Protein AF-A0A7S3T640-F1 (afdb_monomer_lite)

Structure (mmCIF, N/CA/C/O backbone):
data_AF-A0A7S3T640-F1
#
_entry.id   AF-A0A7S3T640-F1
#
loop_
_atom_site.group_PDB
_atom_site.id
_atom_site.type_symbol
_atom_site.label_atom_id
_atom_site.label_alt_id
_atom_site.label_comp_id
_atom_site.label_asym_id
_atom_site.label_entity_id
_atom_site.label_seq_id
_atom_site.pdbx_PDB_ins_code
_atom_site.Cartn_x
_atom_site.Cartn_y
_atom_site.Cartn_z
_atom_site.occupancy
_atom_site.B_iso_or_equiv
_atom_site.auth_seq_id
_atom_site.auth_comp_id
_atom_site.auth_asym_id
_atom_site.auth_atom_id
_atom_site.pdbx_PDB_model_num
ATOM 1 N N . LEU A 1 1 ? -35.563 6.963 31.743 1.00 56.09 1 LEU A N 1
ATOM 2 C CA . LEU A 1 1 ? -34.167 7.103 31.266 1.00 56.09 1 LEU A CA 1
ATOM 3 C C . LEU A 1 1 ? -33.431 5.821 31.622 1.00 56.09 1 LEU A C 1
ATOM 5 O O . LEU A 1 1 ? -33.182 5.582 32.793 1.00 56.09 1 LEU A O 1
ATOM 9 N N . GLY A 1 2 ? -33.293 4.921 30.649 1.00 79.00 2 GLY A N 1
ATOM 10 C CA . GLY A 1 2 ? -32.993 3.505 30.886 1.00 79.00 2 GLY A CA 1
ATOM 11 C C . GLY A 1 2 ? -31.504 3.181 30.823 1.00 79.00 2 GLY A C 1
ATOM 12 O O . GLY A 1 2 ? -30.750 3.856 30.134 1.00 79.00 2 GLY A O 1
ATOM 13 N N . PHE A 1 3 ? -31.096 2.105 31.494 1.00 88.25 3 PHE A N 1
ATOM 14 C CA . PHE A 1 3 ? -29.710 1.626 31.552 1.00 88.25 3 PHE A CA 1
ATOM 15 C C . PHE A 1 3 ? -28.988 1.569 30.190 1.00 88.25 3 PHE A C 1
ATOM 17 O O . PHE A 1 3 ? -27.792 1.835 30.144 1.00 88.25 3 PHE A O 1
ATOM 24 N N . ASN A 1 4 ? -29.697 1.347 29.075 1.00 90.00 4 ASN A N 1
ATOM 25 C CA . ASN A 1 4 ? -29.127 1.409 27.720 1.00 90.00 4 ASN A CA 1
ATOM 26 C C . ASN A 1 4 ? -28.489 2.764 27.362 1.00 90.00 4 ASN A C 1
ATOM 28 O O . ASN A 1 4 ? -27.460 2.789 26.690 1.00 90.00 4 ASN A O 1
ATOM 32 N N . THR A 1 5 ? -29.044 3.896 27.811 1.00 91.62 5 THR A N 1
ATOM 33 C CA . THR A 1 5 ? -28.445 5.214 27.526 1.00 91.62 5 THR A CA 1
ATOM 34 C C . THR A 1 5 ? -27.167 5.436 28.330 1.00 91.62 5 THR A C 1
ATOM 36 O O . THR A 1 5 ? -26.221 6.034 27.825 1.00 91.62 5 THR A O 1
ATOM 39 N N . VAL A 1 6 ? -27.113 4.910 29.558 1.00 92.69 6 VAL A N 1
ATOM 40 C CA . VAL A 1 6 ? -25.913 4.946 30.410 1.00 92.69 6 VAL A CA 1
ATOM 41 C C . VAL A 1 6 ? -24.824 4.037 29.833 1.00 92.69 6 VAL A C 1
ATOM 43 O O . VAL A 1 6 ? -23.674 4.455 29.717 1.00 92.69 6 VAL A O 1
ATOM 46 N N . LEU A 1 7 ? -25.189 2.832 29.386 1.00 92.31 7 LEU A N 1
ATOM 47 C CA . LEU A 1 7 ? -24.259 1.896 28.748 1.00 92.31 7 LEU A CA 1
ATOM 48 C C . LEU A 1 7 ? -23.668 2.478 27.453 1.00 92.31 7 LEU A C 1
ATOM 50 O O . LEU A 1 7 ? -22.462 2.393 27.226 1.00 92.31 7 LEU A O 1
ATOM 54 N N . GLY A 1 8 ? -24.497 3.142 26.640 1.00 93.44 8 GLY A N 1
ATOM 55 C CA . GLY A 1 8 ? -24.050 3.833 25.428 1.00 93.44 8 GLY A CA 1
ATOM 56 C C . GLY A 1 8 ? -23.094 4.999 25.702 1.00 93.44 8 GLY A C 1
ATOM 57 O O . GLY A 1 8 ? -22.172 5.228 24.921 1.00 93.44 8 GLY A O 1
ATOM 58 N N . PHE A 1 9 ? -23.263 5.715 26.818 1.00 94.94 9 PHE A N 1
ATOM 59 C CA . PHE A 1 9 ? -22.322 6.758 27.235 1.00 94.94 9 PHE A CA 1
ATOM 60 C C . PHE A 1 9 ? -20.956 6.170 27.606 1.00 94.94 9 PHE A C 1
ATOM 62 O O . PHE A 1 9 ? -19.940 6.614 27.072 1.00 94.94 9 PHE A O 1
ATOM 69 N N . PHE A 1 10 ? -20.924 5.141 28.459 1.00 95.12 10 PHE A N 1
ATOM 70 C CA . PHE A 1 10 ? -19.666 4.499 28.853 1.00 95.12 10 PHE A CA 1
ATOM 71 C C . PHE A 1 10 ? -18.940 3.856 27.669 1.00 95.12 10 PHE A C 1
ATOM 73 O O . PHE A 1 10 ? -17.720 3.964 27.594 1.00 95.12 10 PHE A O 1
ATOM 80 N N . SER A 1 11 ? -19.670 3.266 26.717 1.00 92.62 11 SER A N 1
ATOM 81 C CA . SER A 1 11 ? -19.089 2.727 25.480 1.00 92.62 11 SER A CA 1
ATOM 82 C C . SER A 1 11 ? -18.415 3.808 24.626 1.00 92.62 11 SER A C 1
ATOM 84 O O . SER A 1 11 ? -17.309 3.605 24.132 1.00 92.62 11 SER A O 1
ATOM 86 N N . LYS A 1 12 ? -19.029 4.987 24.484 1.00 94.62 12 LYS A N 1
ATOM 87 C CA . LYS A 1 12 ? -18.407 6.103 23.751 1.00 94.62 12 LYS A CA 1
ATOM 88 C C . LYS A 1 12 ? -17.201 6.674 24.492 1.00 94.62 12 LYS A C 1
ATOM 90 O O . LYS A 1 12 ? -16.196 6.998 23.866 1.00 94.62 12 LYS A O 1
ATOM 95 N N . LEU A 1 13 ? -17.292 6.780 25.817 1.00 95.94 13 LEU A N 1
ATOM 96 C CA . LEU A 1 13 ? -16.207 7.292 26.651 1.00 95.94 13 LEU A CA 1
ATOM 97 C C . LEU A 1 13 ? -14.991 6.357 26.624 1.00 95.94 13 LEU A C 1
ATOM 99 O O . LEU A 1 13 ? -13.860 6.830 26.490 1.00 95.94 13 LEU A O 1
ATOM 103 N N . SER A 1 14 ? -15.210 5.039 26.686 1.00 94.62 14 SER A N 1
ATOM 104 C CA . SER A 1 14 ? -14.132 4.054 26.575 1.00 94.62 14 SER A CA 1
ATOM 105 C C . SER A 1 14 ? -13.504 4.054 25.181 1.00 94.62 14 SER A C 1
ATOM 107 O O . SER A 1 14 ? -12.278 4.052 25.090 1.00 94.62 14 SER A O 1
ATOM 109 N N . SER A 1 15 ? -14.308 4.153 24.114 1.00 93.75 15 SER A N 1
ATOM 110 C CA . SER A 1 15 ? -13.816 4.257 22.731 1.00 93.75 15 SER A CA 1
ATOM 111 C C . SER A 1 15 ? -12.919 5.480 22.535 1.00 93.75 15 SER A C 1
ATOM 113 O O . SER A 1 15 ? -11.779 5.343 22.098 1.00 93.75 15 SER A O 1
ATOM 115 N N . GLY A 1 16 ? -13.383 6.669 22.939 1.00 94.25 16 GLY A N 1
ATOM 116 C CA . GLY A 1 16 ? -12.602 7.902 22.793 1.00 94.25 16 GLY A CA 1
ATOM 117 C C . GLY A 1 16 ? -11.310 7.887 23.616 1.00 94.25 16 GLY A C 1
ATOM 118 O O . GLY A 1 16 ? -10.265 8.337 23.151 1.00 94.25 16 GLY A O 1
ATOM 119 N N . THR A 1 17 ? -11.347 7.306 24.820 1.00 95.44 17 THR A N 1
ATOM 120 C CA . THR A 1 17 ? -10.136 7.131 25.640 1.00 95.44 17 THR A CA 1
ATOM 121 C C . THR A 1 17 ? -9.159 6.154 24.979 1.00 95.44 17 THR A C 1
ATOM 123 O O . THR A 1 17 ? -7.954 6.404 24.967 1.00 95.44 17 THR A O 1
ATOM 126 N N . GLY A 1 18 ? -9.667 5.066 24.392 1.00 93.88 18 GLY A N 1
ATOM 127 C CA . GLY A 1 18 ? -8.874 4.094 23.640 1.00 93.88 18 GLY A CA 1
ATOM 128 C C . GLY A 1 18 ? -8.147 4.729 22.455 1.00 93.88 18 GLY A C 1
ATOM 129 O O . GLY A 1 18 ? -6.930 4.599 22.351 1.00 93.88 18 GLY A O 1
ATOM 130 N N . GLU A 1 19 ? -8.858 5.490 21.623 1.00 92.12 19 GLU A N 1
ATOM 131 C CA . GLU A 1 19 ? -8.282 6.205 20.473 1.00 92.12 19 GLU A CA 1
ATOM 132 C C . GLU A 1 19 ? -7.197 7.211 20.889 1.00 92.12 19 GLU A C 1
ATOM 134 O O . GLU A 1 19 ? -6.130 7.293 20.271 1.00 92.12 19 GLU A O 1
ATOM 139 N N . GLN A 1 20 ? -7.414 7.951 21.980 1.00 94.31 20 GLN A N 1
ATOM 140 C CA . GLN A 1 20 ? -6.417 8.885 22.514 1.00 94.31 20 GLN A CA 1
ATOM 141 C C . GLN A 1 20 ? -5.173 8.172 23.060 1.00 94.31 20 GLN A C 1
ATOM 143 O O . GLN A 1 20 ? -4.043 8.624 22.855 1.00 94.31 20 GLN A O 1
ATOM 148 N N . VAL A 1 21 ? -5.345 7.046 23.756 1.00 96.06 21 VAL A N 1
ATOM 149 C CA . VAL A 1 21 ? -4.210 6.254 24.250 1.00 96.06 21 VAL A CA 1
ATOM 150 C C . VAL A 1 21 ? -3.427 5.653 23.086 1.00 96.06 21 VAL A C 1
ATOM 152 O O . VAL A 1 21 ? -2.194 5.720 23.107 1.00 96.06 21 VAL A O 1
ATOM 155 N N . LEU A 1 22 ? -4.121 5.124 22.076 1.00 91.50 22 LEU A N 1
ATOM 156 C CA . LEU A 1 22 ? -3.515 4.500 20.902 1.00 91.50 22 LEU A CA 1
ATOM 157 C C . LEU A 1 22 ? -2.740 5.522 20.065 1.00 91.50 22 LEU A C 1
ATOM 159 O O . LEU A 1 22 ? -1.574 5.293 19.765 1.00 91.50 22 LEU A O 1
ATOM 163 N N . SER A 1 23 ? -3.329 6.685 19.770 1.00 90.56 23 SER A N 1
ATOM 164 C CA . SER A 1 23 ? -2.647 7.771 19.043 1.00 90.56 23 SER A CA 1
ATOM 165 C C . SER A 1 23 ? -1.396 8.258 19.777 1.00 90.56 23 SER A C 1
ATOM 167 O O . SER A 1 23 ? -0.338 8.426 19.168 1.00 90.56 23 SER A O 1
ATOM 169 N N . ARG A 1 24 ? -1.457 8.391 21.108 1.00 93.94 24 ARG A N 1
ATOM 170 C CA . ARG A 1 24 ? -0.289 8.743 21.928 1.00 93.94 24 ARG A CA 1
ATOM 171 C C . ARG A 1 24 ? 0.791 7.658 21.909 1.00 93.94 24 ARG A C 1
ATOM 173 O O . ARG A 1 24 ? 1.978 7.979 21.901 1.00 93.94 24 ARG A O 1
ATOM 180 N N . GLN A 1 25 ? 0.409 6.382 21.954 1.00 91.56 25 GLN A N 1
ATOM 181 C CA . GLN A 1 25 ? 1.357 5.269 21.860 1.00 91.56 25 GLN A CA 1
ATOM 182 C C . GLN A 1 25 ? 1.998 5.197 20.473 1.00 91.56 25 GLN A C 1
ATOM 184 O O . GLN A 1 25 ? 3.220 5.095 20.398 1.00 91.56 25 GLN A O 1
ATOM 189 N N . ALA A 1 26 ? 1.207 5.336 19.410 1.00 87.94 26 ALA A N 1
ATOM 190 C CA . ALA A 1 26 ? 1.679 5.359 18.030 1.00 87.94 26 ALA A CA 1
ATOM 191 C C . ALA A 1 26 ? 2.661 6.513 17.784 1.00 87.94 26 ALA A C 1
ATOM 193 O O . ALA A 1 26 ? 3.713 6.296 17.189 1.00 87.94 26 ALA A O 1
ATOM 194 N N . PHE A 1 27 ? 2.382 7.711 18.312 1.00 88.94 27 PHE A N 1
ATOM 195 C CA . PHE A 1 27 ? 3.301 8.850 18.216 1.00 88.94 27 PHE A CA 1
ATOM 196 C C . PHE A 1 27 ? 4.663 8.553 18.857 1.00 88.94 27 PHE A C 1
ATOM 198 O O . PHE A 1 27 ? 5.699 8.760 18.233 1.00 88.94 27 PHE A O 1
ATOM 205 N N . ARG A 1 28 ? 4.674 8.015 20.084 1.00 91.81 28 ARG A N 1
ATOM 206 C CA . ARG A 1 28 ? 5.931 7.653 20.763 1.00 91.81 28 ARG A CA 1
ATOM 207 C C . ARG A 1 28 ? 6.679 6.545 20.035 1.00 91.81 28 ARG A C 1
ATOM 209 O O . ARG A 1 28 ? 7.897 6.607 19.928 1.00 91.81 28 ARG A O 1
ATOM 216 N N . LEU A 1 29 ? 5.954 5.545 19.540 1.00 88.81 29 LEU A N 1
ATOM 217 C CA . LEU A 1 29 ? 6.537 4.449 18.780 1.00 88.81 29 LEU A CA 1
ATOM 218 C C . LEU A 1 29 ? 7.187 4.975 17.492 1.00 88.81 29 LEU A C 1
ATOM 220 O O . LEU A 1 29 ? 8.325 4.626 17.195 1.00 88.81 29 LEU A O 1
ATOM 224 N N . GLY A 1 30 ? 6.528 5.905 16.797 1.00 85.62 30 GLY A N 1
ATOM 225 C CA . GLY A 1 30 ? 7.066 6.560 15.604 1.00 85.62 30 GLY A CA 1
ATOM 226 C C . GLY A 1 30 ? 8.374 7.326 15.829 1.00 85.62 30 GLY A C 1
ATOM 227 O O . GLY A 1 30 ? 9.160 7.437 14.897 1.00 85.62 30 GLY A O 1
ATOM 228 N N . GLN A 1 31 ? 8.645 7.820 17.043 1.00 87.00 31 GLN A N 1
ATOM 229 C CA . GLN A 1 31 ? 9.907 8.508 17.358 1.00 87.00 31 GLN A CA 1
ATOM 230 C C . GLN A 1 31 ? 11.082 7.555 17.624 1.00 87.00 31 GLN A C 1
ATOM 232 O O . GLN A 1 31 ? 12.231 7.976 17.522 1.00 87.00 31 GLN A O 1
ATOM 237 N N . VAL A 1 32 ? 10.810 6.303 18.002 1.00 89.00 32 VAL A N 1
ATOM 238 C CA . VAL A 1 32 ? 11.840 5.326 18.406 1.00 89.00 32 VAL A CA 1
ATOM 239 C C . VAL A 1 32 ? 12.150 4.326 17.291 1.00 89.00 32 VAL A C 1
ATOM 241 O O . VAL A 1 32 ? 13.257 3.796 17.240 1.00 89.00 32 VAL A O 1
ATOM 244 N N . MET A 1 33 ? 11.191 4.061 16.402 1.00 87.06 33 MET A N 1
ATOM 245 C CA . MET A 1 33 ? 11.348 3.068 15.341 1.00 87.06 33 MET A CA 1
ATOM 246 C C . MET A 1 33 ? 12.360 3.479 14.277 1.00 87.06 33 MET A C 1
ATOM 248 O O . MET A 1 33 ? 12.389 4.619 13.811 1.00 87.06 33 MET A O 1
ATOM 252 N N . GLN A 1 34 ? 13.147 2.503 13.839 1.00 88.00 34 GLN A N 1
ATOM 253 C CA . GLN A 1 34 ? 14.043 2.642 12.704 1.00 88.00 34 GLN A CA 1
ATOM 254 C C . GLN A 1 34 ? 13.249 2.565 11.391 1.00 88.00 34 GLN A C 1
ATOM 256 O O . GLN A 1 34 ? 12.154 2.004 11.324 1.00 88.00 34 GLN A O 1
ATOM 261 N N . LEU A 1 35 ? 13.819 3.099 10.307 1.00 84.75 35 LEU A N 1
ATOM 262 C CA . LEU A 1 35 ? 13.182 3.128 8.985 1.00 84.75 35 LEU A CA 1
ATOM 263 C C . LEU A 1 35 ? 12.606 1.771 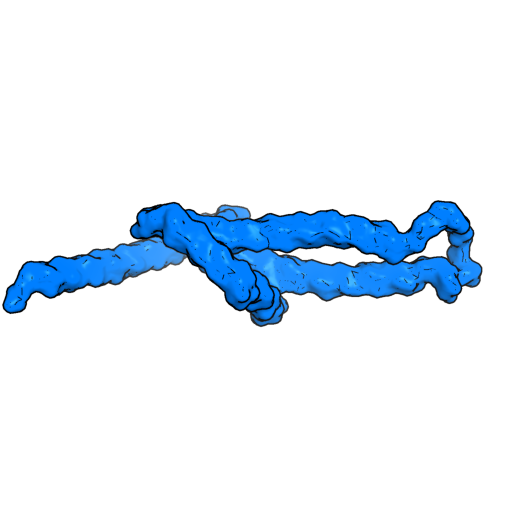8.506 1.00 84.75 35 LEU A C 1
ATOM 265 O O . LEU A 1 35 ? 11.456 1.768 8.066 1.00 84.75 35 LEU A O 1
ATOM 269 N N . PRO A 1 36 ? 13.314 0.621 8.581 1.00 82.94 36 PRO A N 1
ATOM 270 C CA . PRO A 1 36 ? 12.761 -0.651 8.099 1.00 82.94 36 PRO A CA 1
ATOM 271 C C . PRO A 1 36 ? 11.551 -1.122 8.920 1.00 82.94 36 PRO A C 1
ATOM 273 O O . PRO A 1 36 ? 10.612 -1.700 8.377 1.00 82.94 36 PRO A O 1
ATOM 276 N N . GLU A 1 37 ? 11.537 -0.825 10.216 1.00 84.25 37 GLU A N 1
ATOM 277 C CA . GLU A 1 37 ? 10.433 -1.163 11.116 1.00 84.25 37 GLU A CA 1
ATOM 278 C C . GLU A 1 37 ? 9.226 -0.269 10.822 1.00 84.25 37 GLU A C 1
ATOM 280 O O . GLU A 1 37 ? 8.105 -0.761 10.707 1.00 84.25 37 GLU A O 1
ATOM 285 N N . ALA A 1 38 ? 9.456 1.025 10.582 1.00 83.75 38 ALA A N 1
ATOM 286 C CA . ALA A 1 38 ? 8.415 1.960 10.164 1.00 83.75 38 ALA A CA 1
ATOM 287 C C . ALA A 1 38 ? 7.797 1.581 8.803 1.00 83.75 38 ALA A C 1
ATOM 289 O O . ALA A 1 38 ? 6.595 1.754 8.604 1.00 83.75 38 ALA A O 1
ATOM 290 N N . MET A 1 39 ? 8.590 1.017 7.884 1.00 78.81 39 MET A N 1
ATOM 291 C CA . MET A 1 39 ? 8.115 0.489 6.597 1.00 78.81 39 MET A CA 1
ATOM 292 C C . MET A 1 39 ? 7.279 -0.789 6.728 1.00 78.81 39 MET A C 1
ATOM 294 O O . MET A 1 39 ? 6.420 -1.035 5.884 1.00 78.81 39 MET A O 1
ATOM 298 N N . SER A 1 40 ? 7.475 -1.581 7.787 1.00 80.50 40 SER A N 1
ATOM 299 C CA . SER A 1 40 ? 6.668 -2.784 8.039 1.00 80.50 40 SER A CA 1
ATOM 300 C C . SER A 1 40 ? 5.221 -2.473 8.457 1.00 80.50 40 SER A C 1
ATOM 302 O O . SER A 1 40 ? 4.330 -3.299 8.245 1.00 80.50 40 SER A O 1
ATOM 304 N N . TYR A 1 41 ? 4.953 -1.266 8.982 1.00 77.25 41 TYR A N 1
ATOM 305 C CA . TYR A 1 41 ? 3.592 -0.787 9.250 1.00 77.25 41 TYR A CA 1
ATOM 306 C C . TYR A 1 41 ? 2.892 -0.454 7.936 1.00 77.25 41 TYR A C 1
ATOM 308 O O . TYR A 1 41 ? 2.892 0.684 7.460 1.00 77.25 41 TYR A O 1
ATOM 316 N N . TYR A 1 42 ? 2.312 -1.489 7.334 1.00 72.00 42 TYR A N 1
ATOM 317 C CA . TYR A 1 42 ? 1.676 -1.377 6.033 1.00 72.00 42 TYR A CA 1
ATOM 318 C C . TYR A 1 42 ? 0.288 -0.736 6.136 1.00 72.00 42 TYR A C 1
ATOM 320 O O . TYR A 1 42 ? 0.019 0.250 5.463 1.00 72.00 42 TYR A O 1
ATOM 328 N N . TYR A 1 43 ? -0.604 -1.221 7.002 1.00 71.56 43 TYR A N 1
ATOM 329 C CA . TYR A 1 43 ? -1.978 -0.707 7.035 1.00 71.56 43 TYR A CA 1
ATOM 330 C C . TYR A 1 43 ? -2.052 0.745 7.540 1.00 71.56 43 TYR A C 1
ATOM 332 O O . TYR A 1 43 ? -1.618 1.036 8.650 1.00 71.56 43 TYR A O 1
ATOM 340 N N . ALA A 1 44 ? -2.604 1.640 6.710 1.00 68.00 44 ALA A N 1
ATOM 341 C CA . ALA A 1 44 ? -2.830 3.068 6.981 1.00 68.00 44 ALA A CA 1
ATOM 342 C C . ALA A 1 44 ? -1.589 3.900 7.386 1.00 68.00 44 ALA A C 1
ATOM 344 O O . ALA A 1 44 ? -1.725 5.016 7.891 1.00 68.00 44 ALA A O 1
ATOM 345 N N . HIS A 1 45 ? -0.381 3.397 7.127 1.00 81.88 45 HIS A N 1
ATOM 346 C CA . HIS A 1 45 ? 0.869 3.993 7.599 1.00 81.88 45 HIS A CA 1
ATOM 347 C C . HIS A 1 45 ? 1.927 4.117 6.492 1.00 81.88 45 HIS A C 1
ATOM 349 O O . HIS A 1 45 ? 1.658 3.911 5.307 1.00 81.88 45 HIS A O 1
ATOM 355 N N . VAL A 1 46 ? 3.130 4.544 6.887 1.00 83.62 46 VAL A N 1
ATOM 356 C CA . VAL A 1 46 ? 4.215 4.996 6.003 1.00 83.62 46 VAL A CA 1
ATOM 357 C C . VAL A 1 46 ? 4.562 3.961 4.926 1.00 83.62 46 VAL A C 1
ATOM 359 O O . VAL A 1 46 ? 4.775 4.342 3.778 1.00 83.62 46 VAL A O 1
ATOM 362 N N . GLY A 1 47 ? 4.547 2.662 5.252 1.00 82.69 47 GLY A N 1
ATOM 363 C CA . GLY A 1 47 ? 4.845 1.591 4.295 1.00 82.69 47 GLY A CA 1
ATOM 364 C C . GLY A 1 47 ? 3.870 1.524 3.114 1.00 82.69 47 GLY A C 1
ATOM 365 O O . GLY A 1 47 ? 4.293 1.344 1.970 1.00 82.69 47 GLY A O 1
ATOM 366 N N . TYR A 1 48 ? 2.572 1.738 3.355 1.00 80.94 48 TYR A N 1
ATOM 367 C CA . TYR A 1 48 ? 1.568 1.770 2.286 1.00 80.94 48 TYR A CA 1
ATOM 368 C C . TYR A 1 48 ? 1.754 2.973 1.364 1.00 80.94 48 TYR A C 1
ATOM 370 O O . TYR A 1 48 ? 1.807 2.803 0.146 1.00 80.94 48 TYR A O 1
ATOM 378 N N . TYR A 1 49 ? 1.927 4.172 1.924 1.00 83.62 49 TYR A N 1
ATOM 379 C CA . TYR A 1 49 ? 2.147 5.381 1.124 1.00 83.62 49 TYR A CA 1
ATOM 380 C C . TYR A 1 49 ? 3.451 5.314 0.325 1.00 83.62 49 TYR A C 1
ATOM 382 O O . TYR A 1 49 ? 3.479 5.701 -0.841 1.00 83.62 49 TYR A O 1
ATOM 390 N N . PHE A 1 50 ? 4.510 4.757 0.913 1.00 84.75 50 PHE A N 1
ATOM 391 C CA . PHE A 1 50 ? 5.777 4.549 0.220 1.00 84.75 50 PHE A CA 1
ATOM 392 C C . PHE A 1 50 ? 5.649 3.544 -0.932 1.00 84.75 50 PHE A C 1
ATOM 394 O O . PHE A 1 50 ? 6.141 3.791 -2.030 1.00 84.75 50 PHE A O 1
ATOM 401 N N . THR A 1 51 ? 4.923 2.443 -0.723 1.00 82.62 51 THR A N 1
ATOM 402 C CA . THR A 1 51 ? 4.644 1.468 -1.789 1.00 82.62 51 THR A CA 1
ATOM 403 C C . THR A 1 51 ? 3.837 2.106 -2.921 1.00 82.62 51 THR A C 1
ATOM 405 O O . THR A 1 51 ? 4.160 1.907 -4.088 1.00 82.62 51 THR A O 1
ATOM 408 N N . GLN A 1 52 ? 2.830 2.920 -2.592 1.00 81.12 52 GLN A N 1
ATOM 409 C CA . GLN A 1 52 ? 2.029 3.648 -3.582 1.00 81.12 52 GLN A CA 1
ATOM 410 C C . GLN A 1 52 ? 2.864 4.642 -4.394 1.00 81.12 52 GLN A C 1
ATOM 412 O O . GLN A 1 52 ? 2.717 4.716 -5.613 1.00 81.12 52 GLN A O 1
ATOM 417 N N . PHE A 1 53 ? 3.784 5.352 -3.739 1.00 84.31 53 PHE A N 1
ATOM 418 C CA . PHE A 1 53 ? 4.742 6.227 -4.408 1.00 84.31 53 PHE A CA 1
ATOM 419 C C . PHE A 1 53 ? 5.639 5.450 -5.385 1.00 84.31 53 PHE A C 1
ATOM 421 O O . PHE A 1 53 ? 5.771 5.838 -6.544 1.00 84.31 53 PHE A O 1
ATOM 428 N N . LEU A 1 54 ? 6.203 4.314 -4.956 1.00 83.50 54 LEU A N 1
ATOM 429 C CA . LEU A 1 54 ? 7.038 3.467 -5.815 1.00 83.50 54 LEU A CA 1
ATOM 430 C C . LEU A 1 54 ? 6.269 2.916 -7.021 1.00 83.50 54 LEU A C 1
ATOM 432 O O . LEU A 1 54 ? 6.794 2.912 -8.134 1.00 83.50 54 LEU A O 1
ATOM 436 N N . VAL A 1 55 ? 5.022 2.479 -6.825 1.00 82.06 55 VAL A N 1
ATOM 437 C CA . VAL A 1 55 ? 4.158 2.012 -7.919 1.00 82.06 55 VAL A CA 1
ATOM 438 C C . VAL A 1 55 ? 3.857 3.157 -8.891 1.00 82.06 55 VAL A C 1
ATOM 440 O O . VAL A 1 55 ? 3.987 2.959 -10.101 1.00 82.06 55 VAL A O 1
ATOM 443 N N . SER A 1 56 ? 3.541 4.357 -8.388 1.00 83.00 56 SER A N 1
ATOM 444 C CA . SER A 1 56 ? 3.323 5.554 -9.216 1.00 83.00 56 SER A CA 1
ATOM 445 C C . SER A 1 56 ? 4.563 5.904 -10.046 1.00 83.00 56 SER A C 1
ATOM 447 O O . SER A 1 56 ? 4.453 6.116 -11.251 1.00 83.00 56 SER A O 1
ATOM 449 N N . LEU A 1 57 ? 5.760 5.860 -9.446 1.00 84.25 57 LEU A N 1
ATOM 450 C CA . LEU A 1 57 ? 7.033 6.129 -10.126 1.00 84.25 57 LEU A CA 1
ATOM 451 C C . LEU A 1 57 ? 7.421 5.037 -11.138 1.00 84.25 57 LEU A C 1
ATOM 453 O O . LEU A 1 57 ? 8.050 5.331 -12.155 1.00 84.25 57 LEU A O 1
ATOM 457 N N . SER A 1 58 ? 7.042 3.780 -10.893 1.00 83.81 58 SER A N 1
ATOM 458 C CA . SER A 1 58 ? 7.371 2.665 -11.792 1.00 83.81 58 SER A CA 1
ATOM 459 C C . SER A 1 58 ? 6.735 2.813 -13.179 1.00 83.81 58 SER A C 1
ATOM 461 O O . SER A 1 58 ? 7.354 2.452 -14.176 1.00 83.81 58 SER A 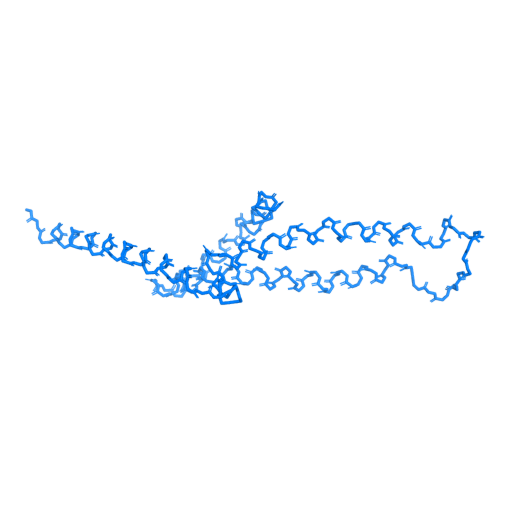O 1
ATOM 463 N N . MET A 1 59 ? 5.542 3.413 -13.259 1.00 81.19 59 MET A N 1
ATOM 464 C CA . MET A 1 59 ? 4.795 3.630 -14.503 1.00 81.19 59 MET A CA 1
ATOM 465 C C . MET A 1 59 ? 5.524 4.497 -15.545 1.00 81.19 59 MET A C 1
ATOM 467 O O . MET A 1 59 ? 5.740 4.022 -16.661 1.00 81.19 59 MET A O 1
ATOM 471 N N . PRO A 1 60 ? 5.924 5.747 -15.246 1.00 84.12 60 PRO A N 1
ATOM 472 C CA . PRO A 1 60 ? 6.628 6.589 -16.210 1.00 84.12 60 PRO A CA 1
ATOM 473 C C . PRO A 1 60 ? 8.005 6.027 -16.579 1.00 84.12 60 PRO A C 1
ATOM 475 O O . PRO A 1 60 ? 8.391 6.111 -17.742 1.00 84.12 60 PRO A O 1
ATOM 478 N N . VAL A 1 61 ? 8.724 5.411 -15.631 1.00 85.00 61 VAL A N 1
ATOM 479 C CA . VAL A 1 61 ? 10.017 4.756 -15.910 1.00 85.00 61 VAL A CA 1
ATOM 480 C C . VAL A 1 61 ? 9.834 3.609 -16.900 1.00 85.00 61 VAL A C 1
ATOM 482 O O . VAL A 1 61 ? 10.589 3.491 -17.860 1.00 85.00 61 VAL A O 1
ATOM 485 N N . LEU A 1 62 ? 8.799 2.796 -16.707 1.00 82.69 62 LEU A N 1
ATOM 486 C CA . LEU A 1 62 ? 8.449 1.698 -17.597 1.00 82.69 62 LEU A CA 1
ATOM 487 C C . LEU A 1 62 ? 8.101 2.203 -19.001 1.00 82.69 62 LEU A C 1
ATOM 489 O O . LEU A 1 62 ? 8.624 1.675 -19.978 1.00 82.69 62 LEU A O 1
ATOM 493 N N . VAL A 1 63 ? 7.278 3.251 -19.113 1.00 83.81 63 VAL A N 1
ATOM 494 C CA . VAL A 1 63 ? 6.936 3.856 -20.413 1.00 83.81 63 VAL A CA 1
ATOM 495 C C . VAL A 1 63 ? 8.179 4.419 -21.106 1.00 83.81 63 VAL A C 1
ATOM 497 O O . VAL A 1 63 ? 8.335 4.249 -22.313 1.00 83.81 63 VAL A O 1
ATOM 500 N N . PHE A 1 64 ? 9.089 5.038 -20.352 1.00 85.19 64 PHE A N 1
ATOM 501 C CA . PHE A 1 64 ? 10.353 5.542 -20.882 1.00 85.19 64 PHE A CA 1
ATOM 502 C C . PHE A 1 64 ? 11.253 4.416 -21.407 1.00 85.19 64 PHE A C 1
ATOM 504 O O . PHE A 1 64 ? 11.738 4.499 -22.533 1.00 85.19 64 PHE A O 1
ATOM 511 N N . VAL A 1 65 ? 11.432 3.335 -20.639 1.00 83.00 65 VAL A N 1
ATOM 512 C CA . VAL A 1 65 ? 12.207 2.159 -21.074 1.00 83.00 65 VAL A CA 1
ATOM 513 C C . VAL A 1 65 ? 11.574 1.515 -22.305 1.00 83.00 65 VAL A C 1
ATOM 515 O O . VAL A 1 65 ? 12.284 1.174 -23.245 1.00 83.00 65 VAL A O 1
ATOM 518 N N . TRP A 1 66 ? 10.246 1.392 -22.341 1.00 79.81 66 TRP A N 1
ATOM 519 C CA . TRP A 1 66 ? 9.543 0.832 -23.493 1.00 79.81 66 TRP A CA 1
ATOM 520 C C . TRP A 1 66 ? 9.748 1.675 -24.755 1.00 79.81 66 TRP A C 1
ATOM 522 O O . TRP A 1 66 ? 10.038 1.131 -25.817 1.00 79.81 66 TRP A O 1
ATOM 532 N N . LEU A 1 67 ? 9.687 3.001 -24.629 1.00 80.06 67 LEU A N 1
ATOM 533 C CA . LEU A 1 67 ? 9.950 3.925 -25.730 1.00 80.06 67 LEU A CA 1
ATOM 534 C C . LEU A 1 67 ? 11.402 3.837 -26.224 1.00 80.06 67 LEU A C 1
ATOM 536 O O . LEU A 1 67 ? 11.624 3.822 -27.432 1.00 80.06 67 LEU A O 1
ATOM 540 N N . LEU A 1 68 ? 12.381 3.719 -25.320 1.00 79.75 68 LEU A N 1
ATOM 541 C CA . LEU A 1 68 ? 13.782 3.489 -25.694 1.00 79.75 68 LEU A CA 1
ATOM 542 C C . LEU A 1 68 ? 13.972 2.170 -26.448 1.00 79.75 68 LEU A C 1
ATOM 544 O O . LEU A 1 68 ? 14.708 2.135 -27.430 1.00 79.75 68 LEU A O 1
ATOM 548 N N . VAL A 1 69 ? 13.298 1.100 -26.019 1.00 75.56 69 VAL A N 1
ATOM 549 C CA 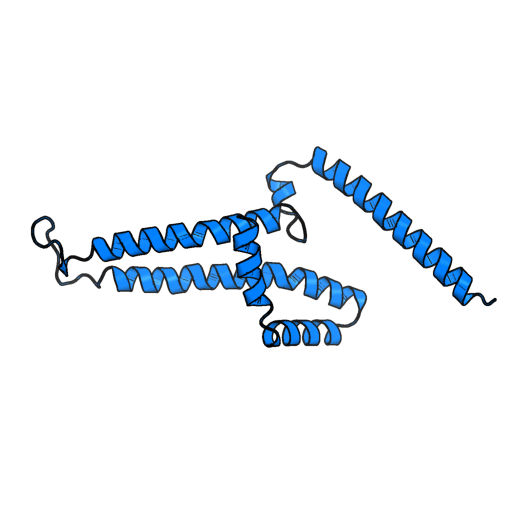. VAL A 1 69 ? 13.377 -0.205 -26.687 1.00 75.56 69 VAL A CA 1
ATOM 550 C C . VAL A 1 69 ? 12.746 -0.151 -28.080 1.00 75.56 69 VAL A C 1
ATOM 552 O O . VAL A 1 69 ? 13.356 -0.629 -29.031 1.00 75.56 69 VAL A O 1
ATOM 555 N N . LEU A 1 70 ? 11.588 0.496 -28.232 1.00 73.75 70 LEU A N 1
ATOM 556 C CA . LEU A 1 70 ? 10.951 0.695 -29.541 1.00 73.75 70 LEU A CA 1
ATOM 557 C C . LEU A 1 70 ? 11.809 1.540 -30.496 1.00 73.75 70 LEU A C 1
ATOM 559 O O . LEU A 1 70 ? 11.830 1.287 -31.695 1.00 73.75 70 LEU A O 1
ATOM 563 N N . LEU A 1 71 ? 12.537 2.536 -29.982 1.00 71.62 71 LEU A N 1
ATOM 564 C CA . LEU A 1 71 ? 13.505 3.314 -30.768 1.00 71.62 71 LEU A CA 1
ATOM 565 C C . LEU A 1 71 ? 14.747 2.502 -31.156 1.00 71.62 71 LEU A C 1
ATOM 567 O O . LEU A 1 71 ? 15.391 2.827 -32.151 1.00 71.62 71 LEU A O 1
ATOM 571 N N . SER A 1 72 ? 15.091 1.481 -30.367 1.00 68.44 72 SER A N 1
ATOM 572 C CA . SER A 1 72 ? 16.236 0.604 -30.620 1.00 68.44 72 SER A CA 1
ATOM 573 C C . SER A 1 72 ? 15.947 -0.538 -31.597 1.00 68.44 72 SER A C 1
ATOM 575 O O . SER A 1 72 ? 16.885 -1.233 -31.982 1.00 68.44 72 SER A O 1
ATOM 577 N N . ASP A 1 73 ? 14.686 -0.741 -32.004 1.00 66.75 73 ASP A N 1
ATOM 578 C CA . ASP A 1 73 ? 14.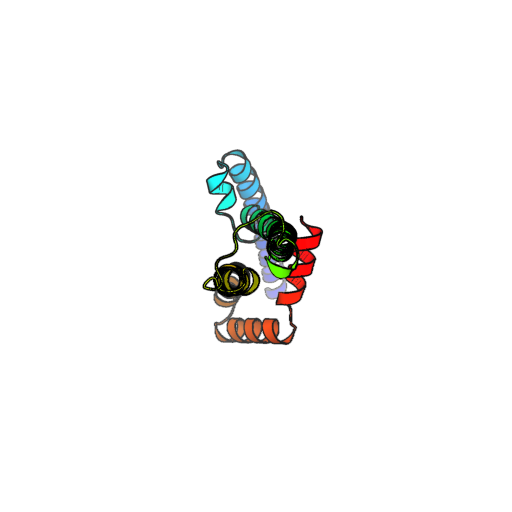354 -1.766 -32.995 1.00 66.75 73 ASP A CA 1
ATOM 579 C C . ASP A 1 73 ? 15.053 -1.467 -34.334 1.00 66.75 73 ASP A C 1
ATOM 581 O O . ASP A 1 73 ? 15.050 -0.346 -34.858 1.00 66.75 73 ASP A O 1
ATOM 585 N N . CYS A 1 74 ? 15.676 -2.509 -34.883 1.00 58.09 74 CYS A N 1
ATOM 586 C CA . CYS A 1 74 ? 16.601 -2.433 -36.015 1.00 58.09 74 CYS A CA 1
ATOM 587 C C . CYS A 1 74 ? 15.979 -1.936 -37.329 1.00 58.09 74 CYS A C 1
ATOM 589 O O . CYS A 1 74 ? 16.719 -1.550 -38.235 1.00 58.09 74 CYS A O 1
ATOM 591 N N . GLU A 1 75 ? 14.650 -1.905 -37.445 1.00 58.81 75 GLU A N 1
ATOM 592 C CA . GLU A 1 75 ? 13.957 -1.499 -38.674 1.00 58.81 75 GLU A CA 1
ATOM 593 C C . GLU A 1 75 ? 14.249 -0.038 -39.075 1.00 58.81 75 GLU A C 1
ATOM 595 O O . GLU A 1 75 ? 14.224 0.284 -40.262 1.00 58.81 75 GLU A O 1
ATOM 600 N N . ASN A 1 76 ? 14.603 0.837 -38.119 1.00 51.72 76 ASN A N 1
ATOM 601 C CA . ASN A 1 76 ? 14.849 2.266 -38.372 1.00 51.72 76 ASN A CA 1
ATOM 602 C C . ASN A 1 76 ? 16.338 2.683 -38.401 1.00 51.72 76 ASN A C 1
ATOM 604 O O . ASN A 1 76 ? 16.642 3.792 -38.840 1.00 51.72 76 ASN A O 1
ATOM 608 N N . PHE A 1 77 ? 17.276 1.832 -37.958 1.00 49.41 77 PHE A N 1
ATOM 609 C CA . PHE A 1 77 ? 18.697 2.186 -37.754 1.00 49.41 77 PHE A CA 1
ATOM 610 C C . PHE A 1 77 ? 19.690 1.183 -38.379 1.00 49.41 77 PHE A C 1
ATOM 612 O O . PHE A 1 77 ? 20.723 0.847 -37.800 1.00 49.41 77 PHE A O 1
ATOM 619 N N . SER A 1 78 ? 19.438 0.752 -39.617 1.00 50.16 78 SER A N 1
ATOM 620 C CA . SER A 1 78 ? 20.301 -0.193 -40.355 1.00 50.16 78 SER A CA 1
ATOM 621 C C . SER A 1 78 ? 21.713 0.324 -40.696 1.00 50.16 78 SER A C 1
ATOM 623 O O . SER A 1 78 ? 22.549 -0.438 -41.177 1.00 50.16 78 SER A O 1
ATOM 625 N N . ALA A 1 79 ? 22.014 1.604 -40.445 1.00 51.91 79 ALA A N 1
ATOM 626 C CA . ALA A 1 79 ? 23.308 2.218 -40.759 1.00 51.91 79 ALA A CA 1
ATOM 627 C C . ALA A 1 79 ? 24.374 2.099 -39.648 1.00 51.91 79 ALA A C 1
ATOM 629 O O . ALA A 1 79 ? 25.548 2.337 -39.927 1.00 51.91 79 ALA A O 1
ATOM 630 N N . PHE A 1 80 ? 23.999 1.764 -38.404 1.00 48.75 80 PHE A N 1
ATOM 631 C CA . PHE A 1 80 ? 24.920 1.808 -37.252 1.00 48.75 80 PHE A CA 1
ATOM 632 C C . PHE A 1 80 ? 25.051 0.497 -36.461 1.00 48.75 80 PHE A C 1
ATOM 634 O O . PHE A 1 80 ? 25.954 0.402 -35.629 1.00 48.75 80 PHE A O 1
ATOM 641 N N . GLN A 1 81 ? 24.222 -0.523 -36.718 1.00 48.78 81 GLN A N 1
ATOM 642 C CA . GLN A 1 81 ? 24.226 -1.759 -35.929 1.00 48.78 81 GLN A CA 1
ATOM 643 C C . GLN A 1 81 ? 24.064 -3.013 -36.800 1.00 48.78 81 GLN A C 1
ATOM 645 O O . GLN A 1 81 ? 23.234 -3.053 -37.704 1.00 48.78 81 GLN A O 1
ATOM 650 N N . HIS A 1 82 ? 24.881 -4.038 -36.535 1.00 46.12 82 HIS A N 1
ATOM 651 C CA . HIS A 1 82 ? 24.772 -5.351 -37.171 1.00 46.12 82 HIS A CA 1
ATOM 652 C C . HIS A 1 82 ? 23.607 -6.107 -36.522 1.00 46.12 82 HIS A C 1
ATOM 654 O O . HIS A 1 82 ? 23.713 -6.537 -35.374 1.00 46.12 82 HIS A O 1
ATOM 660 N N . CYS A 1 83 ? 22.480 -6.185 -37.224 1.00 54.03 83 CYS A N 1
ATOM 661 C CA . CYS A 1 83 ? 21.269 -6.847 -36.753 1.00 54.03 83 CYS A CA 1
ATOM 662 C C . CYS A 1 83 ? 21.259 -8.292 -37.260 1.00 54.03 83 CYS A C 1
ATOM 664 O O . CYS A 1 83 ? 21.397 -8.522 -38.459 1.00 54.03 83 CYS A O 1
ATOM 666 N N . ASP A 1 84 ? 21.144 -9.249 -36.342 1.00 54.00 84 ASP A N 1
ATOM 667 C CA . ASP A 1 84 ? 20.989 -10.665 -36.665 1.00 54.00 84 ASP A CA 1
ATOM 668 C C . ASP A 1 84 ? 19.491 -10.969 -36.843 1.00 54.00 84 ASP A C 1
ATOM 670 O O . ASP A 1 84 ? 18.700 -10.724 -35.931 1.00 54.00 84 ASP A O 1
ATOM 674 N N . ASP A 1 85 ? 19.099 -11.506 -38.004 1.00 55.25 85 ASP A N 1
ATOM 675 C CA . ASP A 1 85 ? 17.701 -11.806 -38.388 1.00 55.25 85 ASP A CA 1
ATOM 676 C C . ASP A 1 85 ? 17.034 -12.875 -37.489 1.00 55.25 85 ASP A C 1
ATOM 678 O O . ASP A 1 85 ? 15.846 -13.173 -37.623 1.00 55.25 85 ASP A O 1
ATOM 682 N N . SER A 1 86 ? 17.794 -13.479 -36.569 1.00 55.38 86 SER A N 1
ATOM 683 C CA . SER A 1 86 ? 17.336 -14.509 -35.632 1.00 55.38 86 SER A CA 1
ATOM 684 C C . SER A 1 86 ? 16.746 -13.954 -34.325 1.00 55.38 86 SER A C 1
ATOM 686 O O . SER A 1 86 ? 16.143 -14.709 -33.552 1.00 55.38 86 SER A O 1
ATOM 688 N N . MET A 1 87 ? 16.908 -12.654 -34.050 1.00 57.09 87 MET A N 1
ATOM 689 C CA . MET A 1 87 ? 16.415 -12.052 -32.811 1.00 57.09 87 MET A CA 1
ATOM 690 C C . MET A 1 87 ? 14.928 -11.701 -32.918 1.00 57.09 87 MET A C 1
ATOM 692 O O . MET A 1 87 ? 14.499 -10.976 -33.811 1.00 57.09 87 MET A O 1
ATOM 696 N N . LEU A 1 88 ? 14.135 -12.205 -31.966 1.00 62.28 88 LEU A N 1
ATOM 697 C CA . LEU A 1 88 ? 12.751 -11.770 -31.757 1.00 62.28 88 LEU A CA 1
ATOM 698 C C . LEU A 1 88 ? 12.713 -10.235 -31.624 1.00 62.28 88 LEU A C 1
ATOM 700 O O . LEU A 1 88 ? 13.605 -9.686 -30.968 1.00 62.28 88 LEU A O 1
ATOM 704 N N . PRO A 1 89 ? 11.692 -9.552 -32.181 1.00 68.94 89 PRO A N 1
ATOM 705 C CA . PRO A 1 89 ? 11.585 -8.100 -32.086 1.00 68.94 89 PRO A CA 1
ATOM 706 C C . PRO A 1 89 ? 11.690 -7.669 -30.622 1.00 68.94 89 PRO A C 1
ATOM 708 O O . PRO A 1 89 ? 11.078 -8.287 -29.737 1.00 68.94 89 PRO A O 1
ATOM 711 N N . ALA A 1 90 ? 12.476 -6.625 -30.345 1.00 68.75 90 ALA A N 1
ATOM 712 C CA . ALA A 1 90 ? 12.790 -6.222 -28.972 1.00 68.75 90 ALA A CA 1
ATOM 713 C C . ALA A 1 90 ? 11.511 -5.860 -28.190 1.00 68.75 90 ALA A C 1
ATOM 715 O O . ALA A 1 90 ? 11.412 -6.080 -26.976 1.00 68.75 90 ALA A O 1
ATOM 716 N N . ALA A 1 91 ? 10.484 -5.411 -28.916 1.00 68.06 91 ALA A N 1
ATOM 717 C CA . ALA A 1 91 ? 9.127 -5.211 -28.430 1.00 68.06 91 ALA A CA 1
ATOM 718 C C . ALA A 1 91 ? 8.473 -6.475 -27.831 1.00 68.06 91 ALA A C 1
ATOM 720 O O . ALA A 1 91 ? 7.812 -6.380 -26.795 1.00 68.06 91 ALA A O 1
ATOM 721 N N . GLU A 1 92 ? 8.653 -7.662 -28.423 1.00 73.88 92 GLU A N 1
ATOM 722 C CA . GLU A 1 92 ? 8.017 -8.901 -27.944 1.00 73.88 92 GLU A CA 1
ATOM 723 C C . GLU A 1 92 ? 8.673 -9.416 -26.653 1.00 73.88 92 GLU A C 1
ATOM 725 O O . GLU A 1 92 ? 7.987 -9.864 -25.727 1.00 73.88 92 GLU A O 1
ATOM 730 N N . VAL A 1 93 ? 10.001 -9.303 -26.554 1.00 74.56 93 VAL A N 1
ATOM 731 C CA . VAL A 1 93 ? 10.755 -9.675 -25.345 1.00 74.56 93 VAL A CA 1
ATOM 732 C C . VAL A 1 93 ? 10.351 -8.784 -24.170 1.00 74.56 93 VAL A C 1
ATOM 734 O O . VAL A 1 93 ? 10.060 -9.287 -23.079 1.00 74.56 93 VAL A O 1
ATOM 737 N N . MET A 1 94 ? 10.248 -7.471 -24.401 1.00 72.06 94 MET A N 1
ATOM 738 C CA . MET A 1 94 ? 9.751 -6.530 -23.398 1.00 72.06 94 MET A CA 1
ATOM 739 C C . MET A 1 94 ? 8.289 -6.788 -23.034 1.00 72.06 94 MET A C 1
ATOM 741 O O . MET A 1 94 ? 7.966 -6.765 -21.851 1.00 72.06 94 MET A O 1
ATOM 745 N N . ALA A 1 95 ? 7.412 -7.104 -23.991 1.00 75.00 95 ALA A N 1
ATOM 746 C CA . ALA A 1 95 ? 6.007 -7.406 -23.705 1.00 75.00 95 ALA A CA 1
ATOM 747 C C . ALA A 1 95 ? 5.844 -8.634 -22.790 1.00 75.00 95 ALA A C 1
ATOM 749 O O . ALA A 1 95 ? 5.053 -8.601 -21.843 1.00 75.00 95 ALA A O 1
ATOM 750 N N . LYS A 1 96 ? 6.628 -9.699 -23.016 1.00 78.38 96 LYS A N 1
ATOM 751 C CA . LYS A 1 96 ? 6.636 -10.890 -22.146 1.00 78.38 96 LYS A CA 1
ATOM 752 C C . LYS A 1 96 ? 7.171 -10.581 -20.751 1.00 78.38 96 LYS A C 1
ATOM 754 O O . LYS A 1 96 ? 6.565 -11.005 -19.767 1.00 78.38 96 LYS A O 1
ATOM 759 N N . ALA A 1 97 ? 8.268 -9.827 -20.654 1.00 75.62 97 ALA A N 1
ATOM 760 C CA . ALA A 1 97 ? 8.813 -9.406 -19.367 1.00 75.62 97 ALA A CA 1
ATOM 761 C C . ALA A 1 97 ? 7.802 -8.531 -18.605 1.00 75.62 97 ALA A C 1
ATOM 763 O O . ALA A 1 97 ? 7.488 -8.793 -17.446 1.00 75.62 97 ALA A O 1
ATOM 764 N N . LEU A 1 98 ? 7.206 -7.547 -19.271 1.00 75.81 98 LEU A N 1
ATOM 765 C CA . LEU A 1 98 ? 6.229 -6.657 -18.662 1.00 75.81 98 LEU A CA 1
ATOM 766 C C . LEU A 1 98 ? 4.997 -7.408 -18.156 1.00 75.81 98 LEU A C 1
ATOM 768 O O . LEU A 1 98 ? 4.582 -7.216 -17.015 1.00 75.81 98 LEU A O 1
ATOM 772 N N . GLY A 1 99 ? 4.440 -8.294 -18.985 1.00 78.62 99 GLY A N 1
ATOM 773 C CA . GLY A 1 99 ? 3.239 -9.054 -18.655 1.00 78.62 99 GLY A CA 1
ATOM 774 C C . GLY A 1 99 ? 3.417 -9.941 -17.424 1.00 78.62 99 GLY A C 1
ATOM 775 O O . GLY A 1 99 ? 2.523 -10.007 -16.587 1.00 78.62 99 GLY A O 1
ATOM 776 N N . LEU A 1 100 ? 4.578 -10.577 -17.266 1.00 78.81 100 LEU A N 1
ATOM 777 C CA . LEU A 1 100 ? 4.862 -11.421 -16.104 1.00 78.81 100 LEU A CA 1
ATOM 778 C C . LEU A 1 100 ? 5.155 -10.594 -14.851 1.00 78.81 100 LEU A C 1
ATOM 780 O O . LEU A 1 100 ? 4.484 -10.753 -13.834 1.00 78.81 100 LEU A O 1
ATOM 784 N N . TRP A 1 101 ? 6.131 -9.691 -14.916 1.00 79.44 101 TRP A N 1
A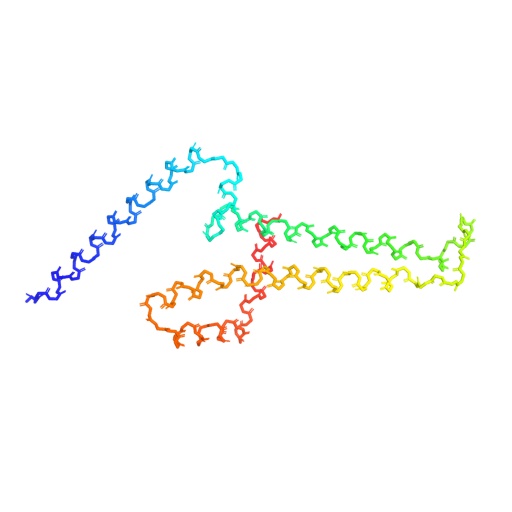TOM 785 C CA . TRP A 1 101 ? 6.613 -8.988 -13.727 1.00 79.44 101 TRP A CA 1
ATOM 786 C C . TRP A 1 101 ? 5.596 -7.970 -13.207 1.00 79.44 101 TRP A C 1
ATOM 788 O O . TRP A 1 101 ? 5.305 -7.927 -12.010 1.00 79.44 101 TRP A O 1
ATOM 798 N N . PHE A 1 102 ? 5.006 -7.179 -14.103 1.00 77.88 102 PHE A N 1
ATOM 799 C CA . PHE A 1 102 ? 4.100 -6.107 -13.709 1.00 77.88 102 PHE A CA 1
ATOM 800 C C . PHE A 1 102 ? 2.727 -6.636 -13.263 1.00 77.88 102 PHE A C 1
ATOM 802 O O . PHE A 1 102 ? 2.159 -6.136 -12.290 1.00 77.88 102 PHE A O 1
ATOM 809 N N . SER A 1 103 ? 2.222 -7.704 -13.896 1.00 81.19 103 SER A N 1
ATOM 810 C CA . SER A 1 103 ? 0.965 -8.341 -13.474 1.00 81.19 103 SER A CA 1
ATOM 811 C C . SER A 1 103 ? 1.067 -8.929 -12.068 1.00 81.19 103 SER A C 1
ATOM 813 O O . SER A 1 103 ? 0.129 -8.797 -11.281 1.00 81.19 103 SER A O 1
ATOM 815 N N . TRP A 1 104 ? 2.191 -9.569 -11.734 1.00 83.12 104 TRP A N 1
ATOM 816 C CA . TRP A 1 104 ? 2.407 -10.118 -10.395 1.00 83.12 104 TRP A CA 1
ATOM 817 C C . TRP A 1 104 ? 2.529 -9.017 -9.342 1.00 83.12 104 TRP A C 1
ATOM 819 O O . TRP A 1 104 ? 1.951 -9.140 -8.263 1.00 83.12 104 TRP A O 1
ATOM 829 N N . LEU A 1 105 ? 3.217 -7.918 -9.663 1.00 81.19 105 LEU A N 1
ATOM 830 C CA . LEU A 1 105 ? 3.365 -6.779 -8.759 1.00 81.19 105 LEU A CA 1
ATOM 831 C C . LEU A 1 105 ? 2.011 -6.124 -8.446 1.00 81.19 105 LEU A C 1
ATOM 833 O O . LEU A 1 105 ? 1.695 -5.913 -7.275 1.00 81.19 105 LEU A O 1
ATOM 837 N N . LEU A 1 106 ? 1.176 -5.877 -9.462 1.00 78.31 106 LEU A N 1
ATOM 838 C CA . LEU A 1 106 ? -0.178 -5.347 -9.263 1.00 78.31 106 LEU A CA 1
ATOM 839 C C . LEU A 1 106 ? -1.074 -6.299 -8.467 1.00 78.31 106 LEU A C 1
ATOM 841 O O . LEU A 1 106 ? -1.853 -5.855 -7.624 1.00 78.31 106 LEU A O 1
ATOM 845 N N . PHE A 1 107 ? -0.965 -7.602 -8.718 1.00 82.62 107 PHE A N 1
ATOM 846 C CA . PHE A 1 107 ? -1.739 -8.606 -7.997 1.00 82.62 107 PHE A CA 1
ATOM 847 C C . PHE A 1 107 ? -1.358 -8.666 -6.512 1.00 82.62 107 PHE A C 1
ATOM 849 O O . PHE A 1 107 ? -2.234 -8.622 -5.647 1.00 82.62 107 PHE A O 1
ATOM 856 N N . LEU A 1 108 ? -0.057 -8.693 -6.205 1.00 81.31 108 LEU A N 1
ATOM 857 C CA . LEU A 1 108 ? 0.441 -8.645 -4.828 1.00 81.31 108 LEU A CA 1
ATOM 858 C C . LEU A 1 108 ? 0.025 -7.353 -4.125 1.00 81.31 108 LEU A C 1
ATOM 860 O O . LEU A 1 108 ? -0.405 -7.395 -2.974 1.00 81.31 108 LEU A O 1
ATOM 864 N N . PHE A 1 109 ? 0.090 -6.222 -4.825 1.00 78.88 109 PHE A N 1
ATOM 865 C CA . PHE A 1 109 ? -0.364 -4.937 -4.308 1.00 78.88 109 PHE A CA 1
ATOM 866 C C . PHE A 1 109 ? -1.873 -4.935 -3.987 1.00 78.88 109 PHE A C 1
ATOM 868 O O . PHE A 1 109 ? -2.290 -4.489 -2.915 1.00 78.88 109 PHE A O 1
ATOM 875 N N . LEU A 1 110 ? -2.710 -5.495 -4.865 1.00 80.12 110 LEU A N 1
ATOM 876 C CA . LEU A 1 110 ? -4.152 -5.621 -4.631 1.00 80.12 110 LEU A CA 1
ATOM 877 C C . LEU A 1 110 ? -4.457 -6.488 -3.400 1.00 80.12 110 LEU A C 1
ATOM 879 O O . LEU A 1 110 ? -5.333 -6.155 -2.599 1.00 80.12 110 LEU A O 1
ATOM 883 N N . ILE A 1 111 ? -3.730 -7.592 -3.220 1.00 81.81 111 ILE A N 1
ATOM 884 C CA . ILE A 1 111 ? -3.880 -8.449 -2.038 1.00 81.81 111 ILE A CA 1
ATOM 885 C C . ILE A 1 111 ? -3.431 -7.703 -0.783 1.00 81.81 111 ILE A C 1
ATOM 887 O O . ILE A 1 111 ? -4.175 -7.661 0.193 1.00 81.81 111 ILE A O 1
ATOM 891 N N . ALA A 1 112 ? -2.256 -7.072 -0.806 1.00 79.62 112 ALA A N 1
ATOM 892 C CA . ALA A 1 112 ? -1.702 -6.372 0.351 1.00 79.62 112 ALA A CA 1
ATOM 893 C C . ALA A 1 112 ? -2.625 -5.252 0.865 1.00 79.62 112 ALA A C 1
ATOM 895 O O . ALA A 1 112 ? -2.691 -5.003 2.066 1.00 79.62 112 ALA A O 1
ATOM 896 N N . THR A 1 113 ? -3.372 -4.602 -0.029 1.00 76.75 113 THR A N 1
ATOM 897 C CA . THR A 1 113 ? -4.309 -3.521 0.316 1.00 76.75 113 THR A CA 1
ATOM 898 C C . THR A 1 113 ? -5.692 -4.011 0.739 1.00 76.75 113 THR A C 1
ATOM 900 O O . THR A 1 113 ? -6.322 -3.403 1.604 1.00 76.75 113 THR A O 1
ATOM 903 N N . SER A 1 114 ? -6.176 -5.115 0.169 1.00 79.94 114 SER A N 1
ATOM 904 C CA . SER A 1 114 ? -7.500 -5.671 0.487 1.00 79.94 114 SER A CA 1
ATOM 905 C C . SER A 1 114 ? -7.507 -6.584 1.716 1.00 79.94 114 SER A C 1
ATOM 907 O O . SER A 1 114 ? -8.528 -6.688 2.397 1.00 79.94 114 SER A O 1
ATOM 909 N N . LEU A 1 115 ? -6.375 -7.216 2.032 1.00 84.44 115 LEU A N 1
ATOM 910 C CA . LEU A 1 115 ? -6.255 -8.192 3.114 1.00 84.44 115 LEU A CA 1
ATOM 911 C C . LEU A 1 115 ? -6.469 -7.599 4.519 1.00 84.44 115 LEU A C 1
ATOM 913 O O . LEU A 1 115 ? -7.209 -8.206 5.290 1.00 84.44 115 LEU A O 1
ATOM 917 N N . PRO A 1 116 ? -5.928 -6.419 4.874 1.00 80.88 116 PRO A N 1
ATOM 918 C CA . PRO A 1 116 ? -6.178 -5.826 6.186 1.00 80.88 116 PRO A CA 1
ATOM 919 C C . PRO A 1 116 ? -7.656 -5.479 6.404 1.00 80.88 116 PRO A C 1
ATOM 921 O O . PRO A 1 116 ? -8.217 -5.830 7.437 1.00 80.88 116 PRO A O 1
ATOM 924 N N . LEU A 1 117 ? -8.309 -4.880 5.398 1.00 81.50 117 LEU A N 1
ATOM 925 C CA . LEU A 1 117 ? -9.739 -4.556 5.439 1.00 81.50 117 LEU A CA 1
ATOM 926 C C . LEU A 1 117 ? -10.591 -5.826 5.576 1.00 81.50 117 LEU A C 1
ATOM 928 O O . LEU A 1 117 ? -11.582 -5.854 6.305 1.00 81.50 117 LEU A O 1
ATOM 932 N N . PHE A 1 118 ? -10.202 -6.893 4.877 1.00 86.25 118 PHE A N 1
ATOM 933 C CA . PHE A 1 118 ? -10.845 -8.194 5.006 1.00 86.25 118 PHE A CA 1
ATOM 934 C C . PHE A 1 118 ? -10.709 -8.759 6.423 1.00 86.25 118 PHE A C 1
ATOM 936 O O . PHE A 1 118 ? -11.709 -9.187 6.999 1.00 86.25 118 PHE A O 1
ATOM 943 N N . CYS A 1 119 ? -9.500 -8.725 6.991 1.00 86.06 119 CYS A N 1
ATOM 944 C CA . CYS A 1 119 ? -9.235 -9.175 8.355 1.00 86.06 119 CYS A CA 1
ATOM 945 C C . CYS A 1 119 ? -10.027 -8.365 9.388 1.00 86.06 119 CYS A C 1
ATOM 947 O O . CYS A 1 119 ? -10.611 -8.957 10.289 1.00 86.06 119 CYS A O 1
ATOM 949 N N . GLU A 1 120 ? -10.102 -7.042 9.241 1.00 85.56 120 GLU A N 1
ATOM 950 C CA . GLU A 1 120 ? -10.872 -6.154 10.121 1.00 85.56 120 GLU A CA 1
ATOM 951 C C . GLU A 1 120 ? -12.355 -6.549 10.152 1.00 85.56 120 GLU A C 1
ATOM 953 O O . GLU A 1 120 ? -12.895 -6.886 11.203 1.00 85.56 120 GLU A O 1
ATOM 958 N N . ILE A 1 121 ? -12.998 -6.640 8.984 1.00 86.81 121 ILE A N 1
ATOM 959 C CA . ILE A 1 121 ? -14.425 -6.994 8.890 1.00 86.81 121 ILE A CA 1
ATOM 960 C C . ILE A 1 121 ? -14.677 -8.431 9.363 1.00 86.81 121 ILE A C 1
ATOM 962 O O . ILE A 1 121 ? -15.741 -8.733 9.912 1.00 86.81 121 ILE A O 1
ATOM 966 N N . TRP A 1 122 ? -13.720 -9.332 9.134 1.00 90.38 122 TRP A N 1
ATOM 967 C CA . TRP A 1 122 ? -13.817 -10.704 9.614 1.00 90.38 122 TRP A CA 1
ATOM 968 C C . TRP A 1 122 ? -13.768 -10.774 11.145 1.00 90.38 122 TRP A C 1
ATOM 970 O O . TRP A 1 122 ? -14.564 -11.513 11.724 1.00 90.38 122 TRP A O 1
ATOM 980 N N . MET A 1 123 ? -12.898 -9.990 11.788 1.00 89.00 123 MET A N 1
ATOM 981 C CA . MET A 1 123 ? -12.787 -9.926 13.249 1.00 89.00 123 MET A CA 1
ATOM 982 C C . MET A 1 123 ? -13.972 -9.211 13.907 1.00 89.00 123 MET A C 1
ATOM 984 O O . MET A 1 123 ? -14.429 -9.653 14.957 1.00 89.00 123 MET A O 1
ATOM 988 N N . GLU A 1 124 ? -14.479 -8.128 13.312 1.00 88.56 124 GLU A N 1
ATOM 989 C CA . GLU A 1 124 ? -15.566 -7.330 13.902 1.00 88.56 124 GLU A CA 1
ATOM 990 C C . GLU A 1 124 ? -16.955 -7.951 13.725 1.00 88.56 124 GLU A C 1
ATOM 992 O O . GLU A 1 124 ? -17.823 -7.798 14.585 1.00 88.56 124 GLU A O 1
ATOM 997 N N . PHE A 1 125 ? -17.187 -8.640 12.605 1.00 85.94 125 PHE A N 1
ATOM 998 C CA . PHE A 1 125 ? -18.501 -9.175 12.258 1.00 85.94 125 PHE A CA 1
ATOM 999 C C . PHE A 1 125 ? -18.446 -10.686 12.016 1.00 85.94 125 PHE A C 1
ATOM 1001 O O . PHE A 1 125 ? -18.326 -11.491 12.932 1.00 85.94 125 PHE A O 1
ATOM 1008 N N . THR A 1 126 ? -18.631 -11.098 10.763 1.00 90.44 126 THR A N 1
ATOM 1009 C CA . THR A 1 126 ? -18.670 -12.495 10.339 1.00 90.44 126 THR A CA 1
ATOM 1010 C C . THR A 1 126 ? -17.999 -12.629 8.983 1.00 90.44 126 THR A C 1
ATOM 1012 O O . THR A 1 126 ? -18.048 -11.722 8.150 1.00 90.44 126 THR A O 1
ATOM 1015 N N . LEU A 1 127 ? -17.444 -13.811 8.713 1.00 90.50 127 LEU A N 1
ATOM 1016 C CA . LEU A 1 127 ? -16.769 -14.118 7.449 1.00 90.50 127 LEU A CA 1
ATOM 1017 C C . LEU A 1 127 ? -17.672 -13.851 6.229 1.00 90.50 127 LEU A C 1
ATOM 1019 O O . LEU A 1 127 ? -17.216 -13.324 5.217 1.00 90.50 127 LEU A O 1
ATOM 1023 N N . LYS A 1 128 ? -18.981 -14.127 6.342 1.00 90.62 128 LYS A N 1
ATOM 1024 C CA . LYS A 1 128 ? -19.960 -13.843 5.278 1.00 90.62 128 LYS A CA 1
ATOM 1025 C C . LYS A 1 128 ? -20.009 -12.355 4.914 1.00 90.62 128 LYS A C 1
ATOM 1027 O O . LYS A 1 128 ? -20.049 -12.026 3.731 1.00 90.62 128 LYS A O 1
ATOM 1032 N N . ALA A 1 129 ? -19.985 -11.465 5.906 1.00 87.50 129 ALA A N 1
ATOM 1033 C CA . ALA A 1 129 ? -19.990 -10.024 5.671 1.00 87.50 129 ALA A CA 1
ATOM 1034 C C . ALA A 1 129 ? -18.696 -9.557 4.981 1.00 87.50 129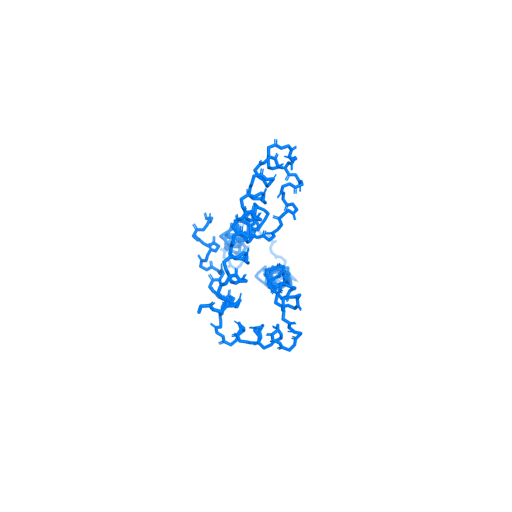 ALA A C 1
ATOM 1036 O O . ALA A 1 129 ? -18.758 -8.756 4.046 1.00 87.50 129 ALA A O 1
ATOM 1037 N N . ALA A 1 130 ? -17.547 -10.113 5.381 1.00 87.25 130 ALA A N 1
ATOM 1038 C CA . ALA A 1 130 ? -16.250 -9.811 4.776 1.00 87.25 130 ALA A CA 1
ATOM 1039 C C . ALA A 1 130 ? -16.191 -10.221 3.291 1.00 87.25 130 ALA A C 1
ATOM 1041 O O . ALA A 1 130 ? -15.808 -9.419 2.438 1.00 87.25 130 ALA A O 1
ATOM 1042 N N . VAL A 1 131 ? -16.662 -11.428 2.952 1.00 90.00 131 VAL A N 1
ATOM 1043 C CA . VAL A 1 131 ? -16.696 -11.917 1.559 1.00 90.00 131 VAL A CA 1
ATOM 1044 C C . VAL A 1 131 ? -17.623 -11.070 0.685 1.00 90.00 131 VAL A C 1
ATOM 1046 O O . VAL A 1 131 ? -17.230 -10.653 -0.404 1.00 90.00 131 VAL A O 1
ATOM 1049 N N . VAL A 1 132 ? -18.833 -10.752 1.161 1.00 90.50 132 VAL A N 1
ATOM 1050 C CA . VAL A 1 132 ? -19.774 -9.897 0.412 1.00 90.50 132 VAL A CA 1
ATOM 1051 C C . VAL A 1 132 ? -19.175 -8.514 0.146 1.00 90.50 132 VAL A C 1
ATOM 1053 O O . VAL A 1 132 ? -19.412 -7.935 -0.916 1.00 90.50 132 VAL A O 1
ATOM 1056 N N . ARG A 1 133 ? -18.381 -7.978 1.080 1.00 85.81 133 ARG A N 1
ATOM 1057 C CA . ARG A 1 133 ? -17.712 -6.684 0.915 1.00 85.81 133 ARG A CA 1
ATOM 1058 C C . ARG A 1 133 ? -16.626 -6.726 -0.158 1.00 85.81 133 ARG A C 1
ATOM 1060 O O . ARG A 1 133 ? -16.639 -5.848 -1.014 1.00 85.81 133 ARG A O 1
ATOM 1067 N N . ILE A 1 134 ? -15.773 -7.755 -0.179 1.00 86.62 134 ILE A N 1
ATOM 1068 C CA . ILE A 1 134 ? -14.778 -7.940 -1.253 1.00 86.62 134 ILE A CA 1
ATOM 1069 C C . ILE A 1 134 ? -15.464 -8.027 -2.616 1.00 86.62 134 ILE A C 1
ATOM 1071 O O . ILE A 1 134 ? -15.079 -7.328 -3.550 1.00 86.62 134 ILE A O 1
ATOM 1075 N N . VAL A 1 135 ? -16.513 -8.845 -2.728 1.00 89.19 135 VAL A N 1
ATOM 1076 C CA . VAL A 1 135 ? -17.249 -9.005 -3.990 1.00 89.19 135 VAL A CA 1
ATOM 1077 C C . VAL A 1 135 ? -17.818 -7.664 -4.453 1.00 89.19 135 VAL A C 1
ATOM 1079 O O . VAL A 1 135 ? -17.633 -7.284 -5.608 1.00 89.19 135 VAL A O 1
ATOM 1082 N N . LYS A 1 136 ? -18.436 -6.892 -3.550 1.00 86.69 136 LYS A N 1
ATOM 1083 C CA . LYS A 1 136 ? -18.898 -5.533 -3.867 1.00 86.69 136 LYS A CA 1
ATOM 1084 C C . LYS A 1 136 ? -17.760 -4.628 -4.324 1.00 86.69 136 LYS A C 1
ATOM 1086 O O . LYS A 1 136 ? -17.957 -3.885 -5.270 1.00 86.69 136 LYS A O 1
ATOM 1091 N N . GLN A 1 137 ? -16.590 -4.708 -3.700 1.00 84.75 137 GLN A N 1
ATOM 1092 C CA . GLN A 1 137 ? -15.431 -3.879 -4.030 1.00 84.75 137 GLN A CA 1
ATOM 1093 C C . GLN A 1 137 ? -14.907 -4.138 -5.452 1.00 84.75 137 GLN A C 1
ATOM 1095 O O . GLN A 1 137 ? -14.517 -3.196 -6.143 1.00 84.75 137 GLN A O 1
ATOM 1100 N N . PHE A 1 138 ? -14.971 -5.388 -5.922 1.00 84.94 138 PHE A N 1
ATOM 1101 C CA . PHE A 1 138 ? -14.702 -5.723 -7.323 1.00 84.94 138 PHE A CA 1
ATOM 1102 C C . PHE A 1 138 ? -15.782 -5.180 -8.266 1.00 84.94 138 PHE A C 1
ATOM 1104 O O . PHE A 1 138 ? -15.451 -4.566 -9.278 1.00 84.94 138 PHE A O 1
ATOM 1111 N N . PHE A 1 139 ? -17.066 -5.337 -7.924 1.00 87.19 139 PHE A N 1
ATOM 1112 C CA . PHE A 1 139 ? -18.170 -4.833 -8.752 1.00 87.19 139 PHE A CA 1
ATOM 1113 C C . PHE A 1 139 ? -18.235 -3.304 -8.831 1.00 87.19 139 PHE A C 1
ATOM 1115 O O . PHE A 1 139 ? -18.602 -2.765 -9.870 1.00 87.19 139 PHE A O 1
ATOM 1122 N N . THR A 1 140 ? -17.861 -2.590 -7.769 1.00 86.44 140 THR A N 1
ATOM 1123 C CA . THR A 1 140 ? -17.815 -1.121 -7.765 1.00 86.44 140 THR A CA 1
ATOM 1124 C C . THR A 1 140 ? -16.575 -0.562 -8.460 1.00 86.44 140 THR A C 1
ATOM 1126 O O . THR A 1 140 ? -16.397 0.653 -8.475 1.00 86.44 140 THR A O 1
ATOM 1129 N N . MET A 1 141 ? -15.701 -1.424 -9.000 1.00 81.56 141 MET A N 1
ATOM 1130 C CA . MET A 1 141 ? -14.405 -1.048 -9.570 1.00 81.56 141 MET A CA 1
ATOM 1131 C C . MET A 1 141 ? -13.559 -0.167 -8.637 1.00 81.56 141 MET A C 1
ATOM 1133 O O . MET A 1 141 ? -12.715 0.608 -9.087 1.00 81.56 141 MET A O 1
ATOM 1137 N N . ALA A 1 142 ? -13.727 -0.326 -7.320 1.00 77.12 142 ALA A N 1
ATOM 1138 C CA . ALA A 1 142 ? -12.920 0.377 -6.327 1.00 77.12 142 ALA A CA 1
ATOM 1139 C C . ALA A 1 142 ? -11.398 0.215 -6.541 1.00 77.12 142 ALA A C 1
ATOM 1141 O O . ALA A 1 142 ? -10.683 1.185 -6.289 1.00 77.12 142 ALA A O 1
ATOM 1142 N N . PRO A 1 143 ? -10.880 -0.920 -7.070 1.00 72.06 143 PRO A N 1
ATOM 1143 C CA . PRO A 1 143 ? -9.466 -1.041 -7.408 1.00 72.06 143 PRO A CA 1
ATOM 1144 C C . PRO A 1 143 ? -8.936 0.023 -8.378 1.00 72.06 143 PRO A C 1
ATOM 1146 O O . PRO A 1 143 ? -7.784 0.429 -8.263 1.00 72.06 143 PRO A O 1
ATOM 1149 N N . LEU A 1 144 ? -9.767 0.529 -9.297 1.00 73.19 144 LEU A N 1
ATOM 1150 C CA . LEU A 1 144 ? -9.362 1.590 -10.227 1.00 73.19 144 LEU A CA 1
ATOM 1151 C C . LEU A 1 144 ? -9.151 2.930 -9.513 1.00 73.19 144 LEU A C 1
ATOM 1153 O O . LEU A 1 144 ? -8.325 3.739 -9.930 1.00 73.19 144 LEU A O 1
ATOM 1157 N N . LEU A 1 145 ? -9.855 3.156 -8.403 1.00 72.50 145 LEU A N 1
ATOM 1158 C CA . LEU A 1 145 ? -9.731 4.370 -7.600 1.00 72.50 145 LEU A CA 1
ATOM 1159 C C . LEU A 1 145 ? -8.365 4.460 -6.903 1.00 72.50 145 LEU A C 1
ATOM 1161 O O . LEU A 1 145 ? -7.838 5.558 -6.726 1.00 72.50 145 LEU A O 1
ATOM 1165 N N . PHE A 1 146 ? -7.737 3.318 -6.598 1.00 68.69 146 PHE A N 1
ATOM 1166 C CA . PHE A 1 146 ? -6.383 3.289 -6.040 1.00 68.69 146 PHE A CA 1
ATOM 1167 C C . PHE A 1 146 ? -5.325 3.822 -7.006 1.00 68.69 146 PHE A C 1
ATOM 1169 O O . PHE A 1 146 ? -4.360 4.428 -6.550 1.00 68.69 146 PHE A O 1
ATOM 1176 N N . ILE A 1 147 ? -5.514 3.668 -8.320 1.00 69.12 147 ILE A N 1
ATOM 1177 C CA . ILE A 1 147 ? -4.597 4.226 -9.327 1.00 69.12 147 ILE A CA 1
ATOM 1178 C C . ILE A 1 147 ? -4.625 5.758 -9.264 1.00 69.12 147 ILE A C 1
ATOM 1180 O O . ILE A 1 147 ? -3.580 6.408 -9.291 1.00 69.12 147 ILE A O 1
ATOM 1184 N N . PHE A 1 148 ? -5.816 6.346 -9.117 1.00 71.00 148 PHE A N 1
ATOM 1185 C CA . PHE A 1 148 ? -5.949 7.793 -8.951 1.00 71.00 148 PHE A CA 1
ATOM 1186 C C . PHE A 1 148 ? -5.342 8.278 -7.633 1.00 71.00 148 PHE A C 1
ATOM 1188 O O . PHE A 1 148 ? -4.694 9.319 -7.619 1.00 71.00 148 PHE A O 1
ATOM 1195 N N . GLN A 1 149 ? -5.495 7.521 -6.544 1.00 70.25 149 GLN A N 1
ATOM 1196 C CA . GLN A 1 149 ? -4.849 7.851 -5.271 1.00 70.25 149 GLN A CA 1
ATOM 1197 C C . GLN A 1 149 ? -3.321 7.795 -5.369 1.00 70.25 149 GLN A C 1
ATOM 1199 O O . GLN A 1 149 ? -2.661 8.729 -4.922 1.00 70.25 149 GLN A O 1
ATOM 1204 N N . ALA A 1 150 ? -2.761 6.757 -5.997 1.00 68.62 150 ALA A N 1
ATOM 1205 C CA . ALA A 1 150 ? -1.318 6.627 -6.195 1.00 68.62 150 ALA A CA 1
ATOM 1206 C C . ALA A 1 150 ? -0.733 7.818 -6.975 1.00 68.62 150 ALA A C 1
ATOM 1208 O O . ALA A 1 150 ? 0.304 8.344 -6.586 1.00 68.62 150 ALA A O 1
ATOM 1209 N N . LYS A 1 151 ? -1.443 8.303 -8.004 1.00 69.00 151 LYS A N 1
ATOM 1210 C CA . LYS A 1 151 ? -1.054 9.490 -8.786 1.00 69.00 151 LYS A CA 1
ATOM 1211 C C . LYS A 1 151 ? -1.126 10.813 -8.011 1.00 69.00 151 LYS A C 1
ATOM 1213 O O . LYS A 1 151 ? -0.457 11.768 -8.369 1.00 69.00 151 LYS A O 1
ATOM 1218 N N . ILE A 1 152 ? -2.007 10.926 -7.019 1.00 69.69 152 ILE A N 1
ATOM 1219 C CA . ILE A 1 152 ? -2.121 12.155 -6.214 1.00 69.69 152 ILE A CA 1
ATOM 1220 C C . ILE A 1 152 ? -1.032 12.192 -5.133 1.00 69.69 152 ILE A C 1
ATOM 1222 O O . ILE A 1 152 ? -0.592 13.267 -4.736 1.00 69.69 152 ILE A O 1
ATOM 1226 N N . ILE A 1 153 ? -0.629 11.021 -4.635 1.00 67.44 153 ILE A N 1
ATOM 1227 C CA . ILE A 1 153 ? 0.327 10.873 -3.532 1.00 67.44 153 ILE A CA 1
ATOM 1228 C C . ILE A 1 153 ? 1.785 10.964 -4.011 1.00 67.44 153 ILE A C 1
ATOM 1230 O O . ILE A 1 153 ? 2.628 11.421 -3.239 1.00 67.44 153 ILE A O 1
ATOM 1234 N N . GLY A 1 154 ? 2.088 10.524 -5.237 1.00 51.09 154 GLY A N 1
ATOM 1235 C CA . GLY A 1 154 ? 3.424 10.601 -5.842 1.00 51.09 154 GLY A CA 1
ATOM 1236 C C . GLY A 1 154 ? 3.447 11.444 -7.097 1.00 51.09 154 GLY A C 1
ATOM 1237 O O . GLY A 1 154 ? 4.421 12.211 -7.246 1.00 51.09 154 GLY A O 1
#

Foldseek 3Di:
DDPVVVVVVVVVVVVVVVVVVVVVVVVVCVVPDDPVRQLVPCPPGDVVLVLLLVLLVVVVVLVVVLVVLVVVFCPVPVPPDDDDPPDDRSNVVSVVVCCPPVVVSLVVSVCSHLVVVLVVCCVVDNNVVSVVVVVVCVVVVVVVVSNVVSNVSD

InterPro domains:
  IPR003440 Glycosyl transferase 48 domain [PF02364] (1-152)

Radius of gyration: 24.46 Å; chains: 1; bounding box: 59×27×72 Å

Organism: NCBI:txid141414

Secondary structure (DSSP, 8-state):
--HHHHHHHHHHHHHHHHHHHHHHHHHHHHHH--HHHHHH--TTSHHHHHHHHHHHHHHHHHHHHHHHHHHH-GGG-TTT----TTSPPHHHHHHHHHHHHHHHHHHHHHHHHHHHHHHHHHHHS-HHHHHHHHHHHHHTTHHHHHHHHHHHH-

Sequence (154 aa):
LGFNTVLGFFSKLSSGTGEQVLSRQAFRLGQVMQLPEAMSYYYAHVGYYFTQFLVSLSMPVLVFVWLLVLLSDCENFSAFQHCDDSMLPAAEVMAKALGLWFSWLLFLFLIATSLPLFCEIWMEFTLKAAVVRIVKQFFTMAPLLFIFQAKIIG

pLDDT: mean 79.59, std 11.74, range [46.12, 96.06]